Protein AF-A0A6G8NDV8-F1 (afdb_monomer_lite)

Radius of gyration: 33.04 Å; chains: 1; bounding box: 63×35×121 Å

pLDDT: mean 83.13, std 20.28, range [35.91, 97.75]

Secondary structure (DSSP, 8-state):
---------------PPPPPTT-------GGGS-HHHHHHHHHHHTT--EEEETTTEEEEEETTTTEEEEEESSGGG------HHHHHHHHHHHHHHTT-EEEEETTEEEEEETTEEEEESSHHHHHHHHHHHHHH--

Structure (mmCIF, N/CA/C/O backbone):
data_AF-A0A6G8NDV8-F1
#
_entry.id   AF-A0A6G8NDV8-F1
#
loop_
_atom_site.group_PDB
_atom_site.id
_atom_site.type_symbol
_atom_site.label_atom_id
_atom_site.label_alt_id
_atom_site.label_comp_id
_atom_site.label_asym_id
_atom_site.label_entity_id
_atom_site.label_seq_id
_atom_site.pdbx_PDB_ins_code
_atom_site.Cartn_x
_atom_site.Cartn_y
_atom_site.Cartn_z
_atom_site.occupancy
_atom_site.B_iso_or_equiv
_atom_site.auth_seq_id
_atom_site.auth_comp_id
_atom_site.auth_asym_id
_atom_site.auth_atom_id
_atom_site.pdbx_PDB_model_num
ATOM 1 N N . MET A 1 1 ? -42.722 -16.258 90.102 1.00 35.91 1 MET A N 1
ATOM 2 C CA . MET A 1 1 ? -41.398 -16.650 90.624 1.00 35.91 1 MET A CA 1
ATOM 3 C C . MET A 1 1 ? -40.825 -17.701 89.684 1.00 35.91 1 MET A C 1
ATOM 5 O O . MET A 1 1 ? -41.553 -18.647 89.434 1.00 35.91 1 MET A O 1
ATOM 9 N N . THR A 1 2 ? -39.583 -17.486 89.205 1.00 37.38 2 THR A N 1
ATOM 10 C CA . THR A 1 2 ? -38.582 -18.470 88.689 1.00 37.38 2 THR A CA 1
ATOM 11 C C . THR A 1 2 ? -38.966 -19.447 87.561 1.00 37.38 2 THR A C 1
ATOM 13 O O . THR A 1 2 ? -40.018 -20.055 87.624 1.00 37.38 2 THR A O 1
ATOM 16 N N . ARG A 1 3 ? -38.127 -19.821 86.582 1.00 41.97 3 ARG A N 1
ATOM 17 C CA . ARG A 1 3 ? -36.890 -19.346 85.903 1.00 41.97 3 ARG A CA 1
ATOM 18 C C . ARG A 1 3 ? -36.476 -20.508 84.950 1.00 41.97 3 ARG A C 1
ATOM 20 O O . ARG A 1 3 ? -36.598 -21.637 85.405 1.00 41.97 3 ARG A O 1
ATOM 27 N N . LEU A 1 4 ? -35.881 -20.188 83.780 1.00 43.00 4 LEU A N 1
ATOM 28 C CA . LEU A 1 4 ? -34.861 -20.965 83.003 1.00 43.00 4 LEU A CA 1
ATOM 29 C C . LEU A 1 4 ? -35.306 -22.326 82.377 1.00 43.00 4 LEU A C 1
ATOM 31 O O . LEU A 1 4 ? -36.083 -23.033 82.996 1.00 43.00 4 LEU A O 1
ATOM 35 N N . GLU A 1 5 ? -34.922 -22.824 81.187 1.00 43.69 5 GLU A N 1
ATOM 36 C CA . GLU A 1 5 ? -33.938 -22.576 80.096 1.00 43.69 5 GLU A CA 1
A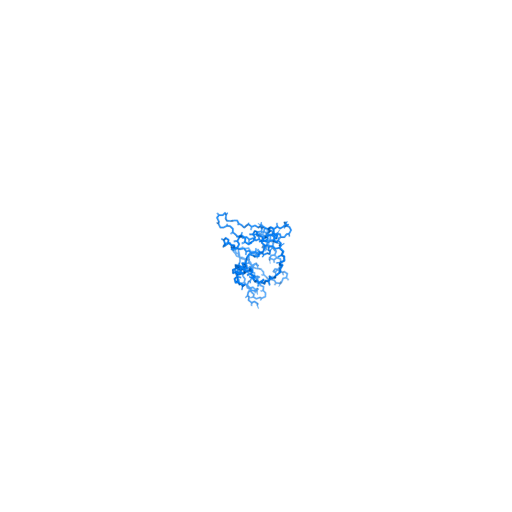TOM 37 C C . GLU A 1 5 ? -34.479 -23.292 78.825 1.00 43.69 5 GLU A C 1
ATOM 39 O O . GLU A 1 5 ? -35.109 -24.338 78.937 1.00 43.69 5 GLU A O 1
ATOM 44 N N . ASP A 1 6 ? -34.500 -22.706 77.626 1.00 42.53 6 ASP A N 1
ATOM 45 C CA . ASP A 1 6 ? -33.425 -22.557 76.622 1.00 42.53 6 ASP A CA 1
ATOM 46 C C . ASP A 1 6 ? -33.024 -23.846 75.854 1.00 42.53 6 ASP A C 1
ATOM 48 O O . ASP A 1 6 ? -32.401 -24.752 76.410 1.00 42.53 6 ASP A O 1
ATOM 52 N N . LYS A 1 7 ? -33.365 -23.911 74.548 1.00 41.41 7 LYS A N 1
ATOM 53 C CA . LYS A 1 7 ? -32.652 -24.697 73.510 1.00 41.41 7 LYS A CA 1
ATOM 54 C C . LYS A 1 7 ? -33.112 -24.381 72.067 1.00 41.41 7 LYS A C 1
ATOM 56 O O . LYS A 1 7 ? -34.008 -25.007 71.515 1.00 41.41 7 LYS A O 1
ATOM 61 N N . MET A 1 8 ? -32.465 -23.382 71.467 1.00 38.91 8 MET A N 1
ATOM 62 C CA . MET A 1 8 ? -31.729 -23.415 70.184 1.00 38.91 8 MET A CA 1
ATOM 63 C C . MET A 1 8 ? -32.123 -24.446 69.088 1.00 38.91 8 MET A C 1
ATOM 65 O O . MET A 1 8 ? -31.910 -25.643 69.271 1.00 38.91 8 MET A O 1
ATOM 69 N N . ARG A 1 9 ? -32.524 -23.960 67.895 1.00 37.19 9 ARG A N 1
ATOM 70 C CA . ARG A 1 9 ? -32.004 -24.338 66.545 1.00 37.19 9 ARG A CA 1
ATOM 71 C C . ARG A 1 9 ? -32.751 -23.564 65.434 1.00 37.19 9 ARG A C 1
ATOM 73 O O . ARG A 1 9 ? -33.945 -23.740 65.255 1.00 37.19 9 ARG A O 1
ATOM 80 N N . THR A 1 10 ? -32.135 -22.530 64.859 1.00 36.88 10 THR A N 1
ATOM 81 C CA . THR A 1 10 ? -31.393 -22.504 63.573 1.00 36.88 10 THR A CA 1
ATOM 82 C C . THR A 1 10 ? -32.267 -22.115 62.376 1.00 36.88 10 THR A C 1
ATOM 84 O O . THR A 1 10 ? -32.987 -22.924 61.804 1.00 36.88 10 THR A O 1
ATOM 87 N N . SER A 1 11 ? -32.129 -20.849 61.984 1.00 43.06 11 SER A N 1
ATOM 88 C CA . SER A 1 11 ? -32.495 -20.277 60.690 1.00 43.06 11 SER A CA 1
ATOM 89 C C . SER A 1 11 ? -31.716 -20.948 59.556 1.00 43.06 11 SER A C 1
ATOM 91 O O . SER A 1 11 ? -30.484 -20.908 59.552 1.00 43.06 11 SER A O 1
ATOM 93 N N . VAL A 1 12 ? -32.419 -21.527 58.585 1.00 42.88 12 VAL A N 1
ATOM 94 C CA . VAL A 1 12 ? -31.829 -21.936 57.307 1.00 42.88 12 VAL A CA 1
ATOM 95 C C . VAL A 1 12 ? -32.123 -20.824 56.307 1.00 42.88 12 VAL A C 1
ATOM 97 O O . VAL A 1 12 ? -33.249 -20.688 55.841 1.00 42.88 12 VAL A O 1
ATOM 100 N N . SER A 1 13 ? -31.116 -19.995 56.027 1.00 43.44 13 SER A N 1
ATOM 101 C CA . SER A 1 13 ? -31.128 -19.120 54.856 1.00 43.44 13 SER A CA 1
ATOM 102 C C . SER A 1 13 ? -30.980 -19.987 53.612 1.00 43.44 13 SER A C 1
ATOM 104 O O . SER A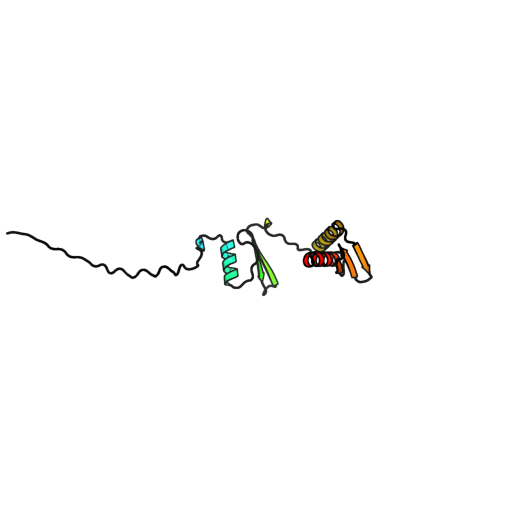 1 13 ? -29.983 -20.690 53.452 1.00 43.44 13 SER A O 1
ATOM 106 N N . GLU A 1 14 ? -31.982 -19.938 52.745 1.00 41.31 14 GLU A N 1
ATOM 107 C CA . GLU A 1 14 ? -31.981 -20.557 51.427 1.00 41.31 14 GLU A CA 1
ATOM 108 C C . GLU A 1 14 ? -30.973 -19.816 50.533 1.00 41.31 14 GLU A C 1
ATOM 110 O O . GLU A 1 14 ? -31.182 -18.677 50.119 1.00 41.31 14 GLU A O 1
ATOM 115 N N . THR A 1 15 ? -29.813 -20.428 50.297 1.00 38.62 15 THR A N 1
ATOM 116 C CA . THR A 1 15 ? -28.813 -19.914 49.356 1.00 38.62 15 THR A CA 1
ATOM 117 C C . THR A 1 15 ? -29.290 -20.149 47.930 1.00 38.62 15 THR A C 1
ATOM 119 O O . THR A 1 15 ? -29.365 -21.294 47.484 1.00 38.62 15 THR A O 1
ATOM 122 N N . ALA A 1 16 ? -29.568 -19.060 47.211 1.00 59.09 16 ALA A N 1
ATOM 123 C CA . ALA A 1 16 ? -29.805 -19.070 45.773 1.00 59.09 16 ALA A CA 1
ATOM 124 C C . ALA A 1 16 ? -28.651 -19.778 45.026 1.00 59.09 16 ALA A C 1
ATOM 126 O O . ALA A 1 16 ? -27.483 -19.616 45.404 1.00 59.09 16 ALA A O 1
ATOM 127 N N . PRO A 1 17 ? -28.939 -20.564 43.972 1.00 48.00 17 PRO A N 1
ATOM 128 C CA . PRO A 1 17 ? -27.919 -21.327 43.270 1.00 48.00 17 PRO A CA 1
ATOM 129 C C . PRO A 1 17 ? -26.949 -20.395 42.539 1.00 48.00 17 PRO A C 1
ATOM 131 O O . PRO A 1 17 ? -27.332 -19.557 41.723 1.00 48.00 17 PRO A O 1
ATOM 134 N N . LYS A 1 18 ? -25.661 -20.573 42.840 1.00 50.69 18 LYS A N 1
ATOM 135 C CA . LYS A 1 18 ? -24.537 -19.939 42.151 1.00 50.69 18 LYS A CA 1
ATOM 136 C C . LYS A 1 18 ? -24.560 -20.362 40.671 1.00 50.69 18 LYS A C 1
ATOM 138 O O . LYS A 1 18 ? -24.609 -21.567 40.415 1.00 50.69 18 LYS A O 1
ATOM 143 N N . PRO A 1 19 ? -24.515 -19.430 39.700 1.00 49.62 19 PRO A N 1
ATOM 144 C CA . PRO A 1 19 ? -24.429 -19.803 38.295 1.00 49.62 19 PRO A CA 1
ATOM 145 C C . PRO A 1 19 ? -23.144 -20.613 38.038 1.00 49.62 19 PRO A C 1
ATOM 147 O O . PRO A 1 19 ? -22.127 -20.381 38.706 1.00 49.62 19 PRO A O 1
ATOM 150 N N . PRO A 1 20 ? -23.182 -21.586 37.110 1.00 44.56 20 PRO A N 1
ATOM 151 C CA . PRO A 1 20 ? -22.056 -22.469 36.840 1.00 44.56 20 PRO A CA 1
ATOM 152 C C . PRO A 1 20 ? -20.811 -21.668 36.413 1.00 44.56 20 PRO A C 1
ATOM 154 O O . PRO A 1 20 ? -20.924 -20.725 35.624 1.00 44.56 20 PRO A O 1
ATOM 157 N N . PRO A 1 21 ? -19.611 -22.030 36.902 1.00 45.91 21 PRO A N 1
ATOM 158 C CA . PRO A 1 21 ? -18.369 -21.412 36.465 1.00 45.91 21 PRO A CA 1
ATOM 159 C C . PRO A 1 21 ? -18.067 -21.917 35.054 1.00 45.91 21 PRO A C 1
ATOM 161 O O . PRO A 1 21 ? -17.640 -23.054 34.877 1.00 45.91 21 PRO A O 1
ATOM 164 N N . GLY A 1 22 ? -18.348 -21.107 34.035 1.00 45.78 22 GLY A N 1
ATOM 165 C CA . GLY A 1 22 ? -18.099 -21.546 32.659 1.00 45.78 22 GLY A CA 1
ATOM 166 C C . GLY A 1 22 ? -18.742 -20.749 31.533 1.00 45.78 22 GLY A C 1
ATOM 167 O O . GLY A 1 22 ? -18.576 -21.133 30.384 1.00 45.78 22 GLY A O 1
ATOM 168 N N . ILE A 1 23 ? -19.429 -19.643 31.817 1.00 45.19 23 ILE A N 1
ATOM 169 C CA . ILE A 1 23 ? -19.773 -18.653 30.788 1.00 45.19 23 ILE A CA 1
ATOM 170 C C . ILE A 1 23 ? -19.070 -17.354 31.170 1.00 45.19 23 ILE A C 1
ATOM 172 O O . ILE A 1 23 ? -19.689 -16.352 31.516 1.00 45.19 23 ILE A O 1
ATOM 176 N N . ALA A 1 24 ? -17.736 -17.396 31.178 1.00 43.31 24 ALA A N 1
ATOM 177 C CA . ALA A 1 24 ? -16.962 -16.176 31.040 1.00 43.31 24 ALA A CA 1
ATOM 178 C C . ALA A 1 24 ? -17.256 -15.665 29.629 1.00 43.31 24 ALA A C 1
ATOM 180 O O . ALA A 1 24 ? -16.708 -16.149 28.639 1.00 43.31 24 ALA A O 1
ATOM 181 N N . SER A 1 25 ? -18.238 -14.771 29.557 1.00 45.69 25 SER A N 1
ATOM 182 C CA . SER A 1 25 ? -18.522 -13.944 28.399 1.00 45.69 25 SER A CA 1
ATOM 183 C C . SER A 1 25 ? -17.190 -13.450 27.836 1.00 45.69 25 SER A C 1
ATOM 185 O O . SER A 1 25 ? -16.447 -12.766 28.534 1.00 45.69 25 SER A O 1
ATOM 187 N N . GLN A 1 26 ? -16.879 -13.784 26.580 1.00 47.94 26 GLN A N 1
ATOM 188 C CA . GLN A 1 26 ? -15.759 -13.195 25.831 1.00 47.94 26 GLN A CA 1
ATOM 189 C C . GLN A 1 26 ? -16.007 -11.709 25.506 1.00 47.94 26 GLN A C 1
ATOM 191 O O . GLN A 1 26 ? -15.538 -11.185 24.498 1.00 47.94 26 GLN A O 1
ATOM 196 N N . THR A 1 27 ? -16.753 -11.004 26.349 1.00 52.06 27 THR A N 1
ATOM 197 C CA . THR A 1 27 ? -16.595 -9.571 26.506 1.00 52.06 27 THR A CA 1
ATOM 198 C C . THR A 1 27 ? -15.233 -9.389 27.159 1.00 52.06 27 THR A C 1
ATOM 200 O O . THR A 1 27 ? -15.130 -9.349 28.384 1.00 52.06 27 THR A O 1
ATOM 203 N N . ALA A 1 28 ? -14.172 -9.324 26.344 1.00 57.81 28 ALA A N 1
ATOM 204 C CA . ALA A 1 28 ? -13.032 -8.496 26.714 1.00 57.81 28 ALA A CA 1
ATOM 205 C C . ALA A 1 28 ? -13.623 -7.207 27.294 1.00 57.81 28 ALA A C 1
ATOM 207 O O . ALA A 1 28 ? -14.570 -6.681 26.704 1.00 57.81 28 ALA A O 1
ATOM 208 N N . ASP A 1 29 ? -13.185 -6.810 28.486 1.00 79.25 29 ASP A N 1
ATOM 209 C CA . ASP A 1 29 ? -13.729 -5.641 29.164 1.00 79.25 29 ASP A CA 1
ATOM 210 C C . ASP A 1 29 ? -13.535 -4.438 28.240 1.00 79.25 29 ASP A C 1
ATOM 212 O O . ASP A 1 29 ? -12.428 -3.922 28.114 1.00 79.25 29 ASP A O 1
ATOM 216 N N . VAL A 1 30 ? -14.582 -4.075 27.496 1.00 87.31 30 VAL A N 1
ATOM 217 C CA . VAL A 1 30 ? -14.520 -3.052 26.445 1.00 87.31 30 VAL A CA 1
ATOM 218 C C . VAL A 1 30 ? -14.079 -1.725 27.056 1.00 87.31 30 VAL A C 1
ATOM 220 O O . VAL A 1 30 ? -13.379 -0.960 26.405 1.00 87.31 30 VAL A O 1
ATOM 223 N N . GLU A 1 31 ? -14.398 -1.5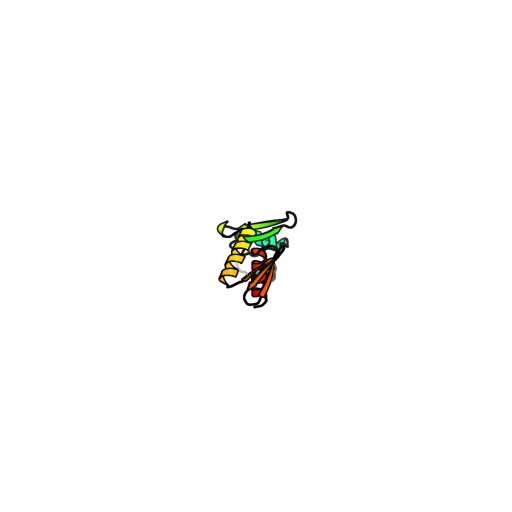13 28.334 1.00 91.88 31 GLU A N 1
ATOM 224 C CA . GLU A 1 31 ? -14.003 -0.348 29.126 1.00 91.88 31 GLU A CA 1
ATOM 225 C C . GLU A 1 31 ? -12.490 -0.280 29.389 1.00 91.88 31 GLU A C 1
ATOM 227 O O . GLU A 1 31 ? -11.961 0.783 29.708 1.00 91.88 31 GLU A O 1
ATOM 232 N N . SER A 1 32 ? -11.776 -1.401 29.255 1.00 92.00 32 SER A N 1
ATOM 233 C CA . SER A 1 32 ? -10.317 -1.469 29.403 1.00 92.00 32 SER A CA 1
ATOM 234 C C . SER A 1 32 ? -9.555 -1.239 28.094 1.00 92.00 32 SER A C 1
ATOM 236 O O . SER A 1 32 ? -8.333 -1.092 28.123 1.00 92.00 32 SER A O 1
ATOM 238 N N . LEU A 1 33 ? -10.259 -1.225 26.958 1.00 93.69 33 LEU A N 1
ATOM 239 C CA . LEU A 1 33 ? -9.665 -1.061 25.637 1.00 93.69 33 LEU A CA 1
ATOM 240 C C . LEU A 1 33 ? -9.544 0.410 25.266 1.00 93.69 33 LEU A C 1
ATOM 242 O O . LEU A 1 33 ? -10.380 1.245 25.616 1.00 93.69 33 LEU A O 1
ATOM 246 N N . ASP A 1 34 ? -8.528 0.724 24.475 1.00 93.50 34 ASP A N 1
ATOM 247 C CA . ASP A 1 34 ? -8.461 2.030 23.849 1.00 93.50 34 ASP A CA 1
ATOM 248 C C . ASP A 1 34 ? -9.497 2.166 22.716 1.00 93.50 34 ASP A C 1
ATOM 250 O O . ASP A 1 34 ? -9.874 1.197 22.055 1.00 93.50 34 ASP A O 1
ATOM 254 N N . ILE A 1 35 ? -9.922 3.401 22.434 1.00 94.19 35 ILE A N 1
ATOM 255 C CA . ILE A 1 35 ? -10.929 3.705 21.414 1.00 94.19 35 ILE A CA 1
ATOM 256 C C . ILE A 1 35 ? -10.625 3.105 20.031 1.00 94.19 35 ILE A C 1
ATOM 258 O O . ILE A 1 35 ? -11.545 2.683 19.332 1.00 94.19 35 ILE A O 1
ATOM 262 N N . LEU A 1 36 ? -9.356 3.029 19.624 1.00 95.31 36 LEU A N 1
ATOM 263 C CA . LEU A 1 36 ? -8.969 2.474 18.329 1.00 95.31 36 LEU A CA 1
ATOM 264 C C . LEU A 1 36 ? -9.145 0.948 18.298 1.00 95.31 36 LEU A C 1
ATOM 266 O O . LEU A 1 36 ? -9.580 0.394 17.289 1.00 95.31 36 LEU A O 1
ATOM 270 N N . GLU A 1 37 ? -8.890 0.278 19.420 1.00 95.56 37 GLU A N 1
ATOM 271 C CA . GLU A 1 37 ? -9.137 -1.155 19.596 1.00 95.56 37 GLU A CA 1
ATOM 272 C C . GLU A 1 37 ? -10.639 -1.453 19.636 1.00 95.56 37 GLU A C 1
ATOM 274 O O . GLU A 1 37 ? -11.093 -2.412 19.008 1.00 95.56 37 GLU A O 1
ATOM 279 N N . VAL A 1 38 ? -11.429 -0.590 20.284 1.00 96.12 38 VAL A N 1
ATOM 280 C CA . VAL A 1 38 ? -12.897 -0.677 20.268 1.00 96.12 38 VAL A CA 1
ATOM 281 C C . VAL A 1 38 ? -13.436 -0.539 18.840 1.00 96.12 38 VAL A C 1
ATOM 283 O O . VAL A 1 38 ? -14.238 -1.369 18.409 1.00 96.12 38 VAL A O 1
ATOM 286 N N . LEU A 1 39 ? -12.968 0.451 18.070 1.00 96.12 39 LEU A N 1
ATOM 287 C CA . LEU A 1 39 ? -13.356 0.623 16.663 1.00 96.12 39 LEU A CA 1
ATOM 288 C C . LEU A 1 39 ? -12.979 -0.596 15.812 1.00 96.12 39 LEU A C 1
ATOM 290 O O . LEU A 1 39 ? -13.787 -1.062 15.011 1.00 96.12 39 LEU A O 1
ATOM 294 N N . PHE A 1 40 ? -11.783 -1.151 16.014 1.00 96.50 40 PHE A N 1
ATOM 295 C CA . PHE A 1 40 ? -11.347 -2.361 15.321 1.00 96.50 40 PHE A CA 1
ATOM 296 C C . PHE A 1 40 ? -12.260 -3.558 15.618 1.00 96.50 40 PHE A C 1
ATOM 298 O O . PHE A 1 40 ? -12.643 -4.290 14.699 1.00 96.50 40 PHE A O 1
ATOM 305 N N . LEU A 1 41 ? -12.639 -3.753 16.887 1.00 95.50 41 LEU A N 1
ATOM 306 C CA . LEU A 1 41 ? -13.563 -4.814 17.288 1.00 95.50 41 LEU A CA 1
ATOM 307 C C . LEU A 1 41 ? -14.953 -4.628 16.676 1.00 95.50 41 LEU A C 1
ATOM 309 O O . LEU A 1 41 ? -15.526 -5.614 16.212 1.00 95.50 41 LEU A O 1
ATOM 313 N N . LEU A 1 42 ? -15.471 -3.397 16.632 1.00 95.44 42 LEU A N 1
ATOM 314 C CA . LEU A 1 42 ? -16.744 -3.089 15.974 1.00 95.44 42 LEU A CA 1
ATOM 315 C C . LEU A 1 42 ? -16.690 -3.447 14.487 1.00 95.44 42 LEU A C 1
ATOM 317 O O . LEU A 1 42 ? -17.514 -4.231 14.025 1.00 95.44 42 LEU A O 1
ATOM 321 N N . CYS A 1 43 ? -15.658 -3.001 13.765 1.00 95.75 43 CYS A N 1
ATOM 322 C CA . CYS A 1 43 ? -15.489 -3.345 12.354 1.00 95.75 43 CYS A CA 1
ATOM 323 C C . CYS A 1 43 ? -15.434 -4.866 12.128 1.00 95.75 43 CYS A C 1
ATOM 325 O O . CYS A 1 43 ? -16.089 -5.382 11.224 1.00 95.75 43 CYS A O 1
ATOM 327 N N . LYS A 1 44 ? -14.692 -5.608 12.963 1.00 95.44 44 LYS A N 1
ATOM 328 C CA . LYS A 1 44 ? -14.658 -7.079 12.892 1.00 95.44 44 LYS A CA 1
ATOM 329 C C . LYS A 1 44 ? -16.023 -7.706 13.178 1.00 95.44 44 LYS A C 1
ATOM 331 O O . LYS A 1 44 ? -16.368 -8.699 12.539 1.00 95.44 44 LYS A O 1
ATOM 336 N N . LYS A 1 45 ? -16.788 -7.170 14.135 1.00 95.62 45 LYS A N 1
ATOM 337 C CA . LYS A 1 45 ? -18.133 -7.665 14.472 1.00 95.62 45 LYS A CA 1
ATOM 338 C C . LYS A 1 45 ? -19.154 -7.401 13.373 1.00 95.62 45 LYS A C 1
ATOM 340 O O . LYS A 1 45 ? -19.994 -8.267 13.148 1.00 95.62 45 LYS A O 1
ATOM 345 N N . ASP A 1 46 ? -18.997 -6.307 12.642 1.00 94.19 46 ASP A N 1
ATOM 346 C CA . ASP A 1 46 ? -19.801 -5.976 11.462 1.00 94.19 46 ASP A CA 1
ATOM 347 C C . ASP A 1 46 ? -19.381 -6.768 10.207 1.00 94.19 46 ASP A C 1
ATOM 349 O O . ASP A 1 46 ? -19.934 -6.580 9.126 1.00 94.19 46 ASP A O 1
ATOM 353 N N . GLY A 1 47 ? -18.407 -7.678 10.332 1.00 94.50 47 GLY A N 1
ATOM 354 C CA . GLY A 1 47 ? -17.948 -8.535 9.239 1.00 94.50 47 GLY A CA 1
ATOM 355 C C . GLY A 1 47 ? -17.008 -7.843 8.252 1.00 94.50 47 GLY A C 1
ATOM 356 O O . GLY A 1 47 ? -16.761 -8.382 7.174 1.00 94.50 47 GLY A O 1
ATOM 357 N N . LEU A 1 48 ? -16.461 -6.675 8.600 1.00 95.69 48 LEU A N 1
ATOM 358 C CA . LEU A 1 48 ? -15.522 -5.961 7.742 1.00 95.69 48 LEU A CA 1
ATOM 359 C C . LEU A 1 48 ? -14.147 -6.635 7.745 1.00 95.69 48 LEU A C 1
ATOM 361 O O . LEU A 1 48 ? -13.578 -6.988 8.788 1.00 95.69 48 LEU A O 1
ATOM 365 N N . GLU A 1 49 ? -13.563 -6.745 6.555 1.00 95.62 49 GLU A N 1
ATOM 366 C CA . GLU A 1 49 ? -12.179 -7.168 6.394 1.00 95.62 49 GLU A CA 1
ATOM 367 C C . GLU A 1 49 ? -11.239 -6.007 6.749 1.00 95.62 49 GLU A C 1
ATOM 369 O O . GLU A 1 49 ? -10.964 -5.117 5.946 1.00 95.62 49 GLU A O 1
ATOM 374 N N . VAL A 1 50 ? -10.783 -5.998 8.002 1.00 96.00 50 VAL A N 1
ATOM 375 C CA . VAL A 1 50 ? -9.772 -5.049 8.494 1.00 96.00 50 VAL A CA 1
ATOM 376 C C . VAL A 1 50 ? -8.360 -5.637 8.431 1.00 96.00 50 VAL A C 1
ATOM 378 O O . VAL A 1 50 ? -8.157 -6.811 8.768 1.00 96.00 50 VAL A O 1
ATOM 381 N N . ALA A 1 51 ? -7.390 -4.787 8.093 1.00 95.75 51 ALA A N 1
ATOM 382 C CA . ALA A 1 51 ? -5.956 -5.059 8.117 1.00 95.75 51 ALA A CA 1
ATOM 383 C C . ALA A 1 51 ? -5.211 -3.989 8.934 1.00 95.75 51 ALA A C 1
ATOM 385 O O . ALA A 1 51 ? -5.579 -2.815 8.904 1.00 95.75 51 ALA A O 1
ATOM 386 N N . GLY A 1 52 ? -4.153 -4.384 9.646 1.00 94.56 52 GLY A N 1
ATOM 387 C CA . GLY A 1 52 ? -3.314 -3.484 10.445 1.00 94.56 52 GLY A CA 1
ATOM 388 C C . GLY A 1 52 ? -3.218 -3.884 11.916 1.00 94.56 52 GLY A C 1
ATOM 389 O O . GLY A 1 52 ? -3.584 -4.996 12.296 1.00 94.56 52 GLY A O 1
ATOM 390 N N . ASP A 1 53 ? -2.707 -2.962 12.726 1.00 94.25 53 ASP A N 1
ATOM 391 C CA . ASP A 1 53 ? -2.481 -3.116 14.162 1.00 94.25 53 ASP A CA 1
ATOM 392 C C . ASP A 1 53 ? -3.333 -2.077 14.913 1.00 94.25 53 ASP A C 1
ATOM 394 O O . ASP A 1 53 ? -3.016 -0.884 14.858 1.00 94.25 53 ASP A O 1
ATOM 398 N N . PRO A 1 54 ? -4.402 -2.484 15.622 1.00 94.19 54 PRO A N 1
ATOM 399 C CA . PRO A 1 54 ? -5.299 -1.552 16.304 1.00 94.19 54 PRO A CA 1
ATOM 400 C C . PRO A 1 54 ? -4.634 -0.752 17.432 1.00 94.19 54 PRO A C 1
ATOM 402 O O . PRO A 1 54 ? -5.181 0.264 17.856 1.00 94.19 54 PRO A O 1
ATOM 405 N N . SER A 1 55 ? -3.433 -1.130 17.882 1.00 93.62 55 SER A N 1
ATOM 406 C CA . SER A 1 55 ? -2.661 -0.304 18.813 1.00 93.62 55 SER A CA 1
ATOM 407 C C . SER A 1 55 ? -2.043 0.932 18.139 1.00 93.62 55 SER A C 1
ATOM 409 O O . SER A 1 55 ? -1.716 1.900 18.828 1.00 93.62 55 SER A O 1
ATOM 411 N N . ARG A 1 56 ? -1.925 0.952 16.802 1.00 94.69 56 ARG A N 1
ATOM 412 C CA . ARG A 1 56 ? -1.281 2.024 16.020 1.00 94.69 56 ARG A CA 1
ATOM 413 C C . ARG A 1 56 ? -2.180 2.587 14.920 1.00 94.69 56 ARG A C 1
ATOM 415 O O . ARG A 1 56 ? -2.506 3.776 14.944 1.00 94.69 56 ARG A O 1
ATOM 422 N N . ALA A 1 57 ? -2.530 1.741 13.953 1.00 96.81 57 ALA A N 1
ATOM 423 C CA . ALA A 1 57 ? -3.355 2.067 12.800 1.00 96.81 57 ALA A CA 1
ATOM 424 C C . ALA A 1 57 ? -3.923 0.800 12.141 1.00 96.81 57 ALA A C 1
ATOM 426 O O . ALA A 1 57 ? -3.234 -0.214 12.008 1.00 96.81 57 ALA A O 1
ATOM 427 N N . PHE A 1 58 ? -5.159 0.883 11.659 1.00 97.19 58 PHE A N 1
ATOM 428 C CA . PHE A 1 58 ? -5.787 -0.161 10.853 1.00 97.19 58 PHE A CA 1
ATOM 429 C C . PHE A 1 58 ? -6.651 0.447 9.748 1.00 97.19 58 PHE A C 1
ATOM 431 O O . PHE A 1 58 ? -7.023 1.620 9.796 1.00 97.19 58 PHE A O 1
A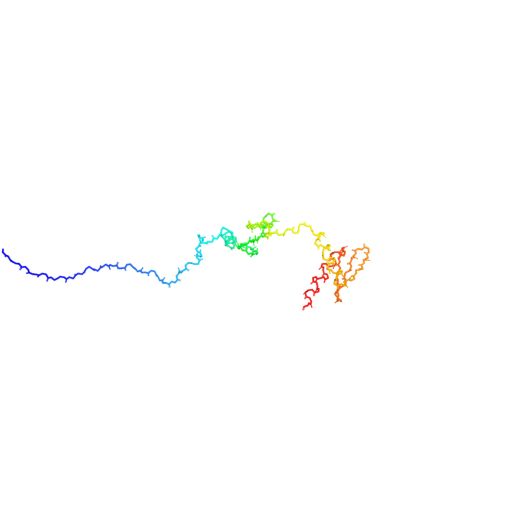TOM 438 N N . ALA A 1 59 ? -6.978 -0.356 8.743 1.00 97.25 59 ALA A N 1
ATOM 439 C CA . ALA A 1 59 ? -7.800 0.064 7.625 1.00 97.25 59 ALA A CA 1
ATOM 440 C C . ALA A 1 59 ? -8.772 -1.031 7.192 1.00 97.25 59 ALA A C 1
ATOM 442 O O . ALA A 1 59 ? -8.518 -2.218 7.392 1.00 97.25 59 ALA A O 1
ATOM 443 N N . HIS A 1 60 ? -9.864 -0.622 6.557 1.00 97.38 60 HIS A N 1
ATOM 444 C CA . HIS A 1 60 ? -10.710 -1.509 5.766 1.00 97.38 60 HIS A CA 1
ATOM 445 C C . HIS A 1 60 ? -11.137 -0.807 4.484 1.00 97.38 60 HIS A C 1
ATOM 447 O O . HIS A 1 60 ? -11.167 0.425 4.400 1.00 97.38 60 HIS A O 1
ATOM 453 N N . PHE A 1 61 ? -11.486 -1.602 3.481 1.00 96.62 61 PHE A N 1
ATOM 454 C CA . PHE A 1 61 ? -12.073 -1.078 2.261 1.00 96.62 61 PHE A CA 1
ATOM 455 C C . PHE A 1 61 ? -13.590 -0.965 2.431 1.00 96.62 61 PHE A C 1
ATOM 457 O O . PHE A 1 61 ? -14.260 -1.923 2.814 1.00 96.62 61 PHE A O 1
ATOM 464 N N . ASP A 1 62 ? -14.130 0.224 2.196 1.00 94.12 62 ASP A N 1
ATOM 465 C CA . ASP A 1 62 ? -15.565 0.469 2.135 1.00 94.12 62 ASP A CA 1
ATOM 466 C C . ASP A 1 62 ? -16.035 0.277 0.691 1.00 94.12 62 ASP A C 1
ATOM 468 O O . ASP A 1 62 ? -15.745 1.095 -0.185 1.00 94.12 62 ASP A O 1
ATOM 472 N N . LEU A 1 63 ? -16.753 -0.821 0.453 1.00 92.19 63 LEU A N 1
ATOM 473 C CA . LEU A 1 63 ? -17.252 -1.199 -0.868 1.00 92.19 63 LEU A CA 1
ATOM 474 C C . LEU A 1 63 ? -18.350 -0.262 -1.384 1.00 92.19 63 LEU A C 1
ATOM 476 O O . LEU A 1 63 ? -18.478 -0.111 -2.595 1.00 92.19 63 LEU A O 1
ATOM 480 N N . GLU A 1 64 ? -19.125 0.372 -0.501 1.00 93.38 64 GLU A N 1
ATOM 481 C CA . GLU A 1 64 ? -20.223 1.253 -0.911 1.00 93.38 64 GLU A CA 1
ATOM 482 C C . GLU A 1 64 ? -19.690 2.566 -1.477 1.00 93.38 64 GLU A C 1
ATOM 484 O O . GLU A 1 64 ? -20.187 3.073 -2.482 1.00 93.38 64 GLU A O 1
ATOM 489 N N . THR A 1 65 ? -18.651 3.115 -0.842 1.00 94.44 65 THR A N 1
ATOM 490 C CA . THR A 1 65 ? -18.046 4.383 -1.271 1.00 94.44 65 THR A CA 1
ATOM 491 C C . THR A 1 65 ? -16.801 4.207 -2.139 1.00 94.44 65 THR A C 1
ATOM 493 O O . THR A 1 65 ? -16.320 5.189 -2.707 1.00 94.44 65 THR A O 1
ATOM 496 N N . GLY A 1 66 ? -16.274 2.984 -2.248 1.00 94.00 66 GLY A N 1
ATOM 497 C CA . GLY A 1 66 ? -15.040 2.674 -2.971 1.00 94.00 66 GLY A CA 1
ATOM 498 C C . GLY A 1 66 ? -13.791 3.285 -2.332 1.00 94.00 66 GLY A C 1
ATOM 499 O O . GLY A 1 66 ? -12.837 3.609 -3.039 1.00 94.00 66 GLY A O 1
ATOM 500 N N . LYS A 1 67 ? -13.800 3.507 -1.012 1.00 95.44 67 LYS A N 1
ATOM 501 C CA . LYS A 1 67 ? -12.726 4.210 -0.293 1.00 95.44 67 LYS A CA 1
ATOM 502 C C . LYS A 1 67 ? -12.036 3.297 0.708 1.00 95.44 67 LYS A C 1
ATOM 504 O O . LYS A 1 67 ? -12.684 2.576 1.461 1.00 95.44 67 LYS A O 1
ATOM 509 N N . LEU A 1 68 ? -10.712 3.404 0.786 1.00 95.12 68 LEU A N 1
ATOM 510 C CA . LEU A 1 68 ? -9.964 2.870 1.918 1.00 95.12 68 LEU A CA 1
ATOM 511 C C . LEU A 1 68 ? -10.175 3.799 3.120 1.00 95.12 68 LEU A C 1
ATOM 513 O O . LEU A 1 68 ? -9.804 4.973 3.071 1.00 95.12 68 LEU A O 1
ATOM 517 N N . ARG A 1 69 ? -10.783 3.287 4.191 1.00 95.44 69 ARG A N 1
ATOM 518 C CA . ARG A 1 69 ? -10.906 4.007 5.461 1.00 95.44 69 ARG A CA 1
ATOM 519 C C . ARG A 1 69 ? -9.748 3.603 6.354 1.00 95.44 69 ARG A C 1
ATOM 521 O O . ARG A 1 69 ? -9.568 2.416 6.611 1.00 95.44 69 ARG A O 1
ATOM 528 N N . VAL A 1 70 ? -8.981 4.584 6.815 1.00 96.00 70 VAL A N 1
ATOM 529 C CA . VAL A 1 70 ? -7.827 4.376 7.693 1.00 96.00 70 VAL A CA 1
ATOM 530 C C . VAL A 1 70 ? -8.101 5.050 9.029 1.00 96.00 70 VAL A C 1
ATOM 532 O O . VAL A 1 70 ? -8.435 6.233 9.077 1.00 96.00 70 VAL A O 1
ATOM 535 N N . TYR A 1 71 ? -7.943 4.292 10.105 1.00 95.69 71 TYR A N 1
ATOM 536 C CA . TYR A 1 71 ? -8.016 4.769 11.476 1.00 95.69 71 TYR A CA 1
ATOM 537 C C . TYR A 1 71 ? -6.612 4.695 12.065 1.00 95.69 71 TYR A C 1
ATOM 539 O O . TYR A 1 71 ? -6.003 3.628 12.071 1.00 95.69 71 TYR A O 1
ATOM 547 N N . ALA A 1 72 ? -6.086 5.815 12.548 1.00 95.38 72 ALA A N 1
ATOM 548 C CA . ALA A 1 72 ? -4.743 5.892 13.108 1.00 95.38 72 ALA A CA 1
ATOM 549 C C . ALA A 1 72 ? -4.712 6.881 14.271 1.00 95.38 72 ALA A C 1
ATOM 551 O O . ALA A 1 72 ? -5.399 7.902 14.232 1.00 95.38 72 ALA A O 1
ATOM 552 N N . ARG A 1 73 ? -3.892 6.599 15.292 1.00 89.69 73 ARG A N 1
ATOM 553 C CA . ARG A 1 73 ? -3.649 7.566 16.381 1.00 89.69 73 ARG A CA 1
ATOM 554 C C . ARG A 1 73 ? -2.907 8.800 15.895 1.00 89.69 73 ARG A C 1
ATOM 556 O O . ARG A 1 73 ? -3.155 9.903 16.367 1.00 89.69 73 ARG A O 1
ATOM 563 N N . ASP A 1 74 ? -1.968 8.576 14.988 1.00 89.62 74 ASP A N 1
ATOM 564 C CA . ASP A 1 74 ? -1.120 9.596 14.402 1.00 89.62 74 ASP A CA 1
ATOM 565 C C . ASP A 1 74 ? -1.004 9.325 12.903 1.00 89.62 74 ASP A C 1
ATOM 567 O O . ASP A 1 74 ? -0.810 8.191 12.464 1.00 89.62 74 ASP A O 1
ATOM 571 N N . THR A 1 75 ? -1.097 10.397 12.127 1.00 87.69 75 THR A N 1
ATOM 572 C CA . THR A 1 75 ? -0.804 10.426 10.697 1.00 87.69 75 THR A CA 1
ATOM 573 C C . THR A 1 75 ? 0.574 9.864 10.346 1.00 87.69 75 THR A C 1
ATOM 575 O O . THR A 1 75 ? 0.719 9.299 9.271 1.00 87.69 75 THR A O 1
ATOM 578 N N . THR A 1 76 ? 1.564 9.913 11.246 1.00 91.06 76 THR A N 1
ATOM 579 C CA . THR A 1 76 ? 2.887 9.296 11.018 1.00 91.06 76 THR A CA 1
ATOM 580 C C . THR A 1 76 ? 2.842 7.768 10.902 1.00 91.06 76 THR A C 1
ATOM 582 O O . THR A 1 76 ? 3.776 7.162 10.381 1.00 91.06 76 THR A O 1
ATOM 585 N N . ALA A 1 77 ? 1.762 7.126 11.362 1.00 88.62 77 ALA A N 1
ATOM 586 C CA . ALA A 1 77 ? 1.542 5.691 11.197 1.00 88.62 77 ALA A CA 1
ATOM 587 C C . ALA A 1 77 ? 0.951 5.322 9.823 1.00 88.62 77 ALA A C 1
ATOM 589 O O . ALA A 1 77 ? 0.778 4.135 9.544 1.00 88.62 77 ALA A O 1
ATOM 590 N N . VAL A 1 78 ? 0.626 6.312 8.985 1.00 90.88 78 VAL A N 1
ATOM 591 C CA . VAL A 1 78 ? -0.005 6.122 7.678 1.00 90.88 78 VAL A CA 1
ATOM 592 C C . VAL A 1 78 ? 0.871 6.752 6.605 1.00 90.88 78 VAL A C 1
ATOM 594 O O . VAL A 1 78 ? 1.017 7.968 6.543 1.00 90.88 78 VAL A O 1
ATOM 597 N N . ASP A 1 79 ? 1.413 5.917 5.726 1.00 88.25 79 ASP A N 1
ATOM 598 C CA . ASP A 1 79 ? 2.062 6.375 4.502 1.00 88.25 79 ASP A CA 1
ATOM 599 C C . ASP A 1 79 ? 1.117 6.159 3.316 1.00 88.25 79 ASP A C 1
ATOM 601 O O . ASP A 1 79 ? 0.624 5.049 3.091 1.00 88.25 79 ASP A O 1
ATOM 605 N N . VAL A 1 80 ? 0.828 7.233 2.580 1.00 85.56 80 VAL A N 1
ATOM 606 C CA . VAL A 1 80 ? -0.051 7.198 1.407 1.00 85.56 80 VAL A CA 1
ATOM 607 C C . VAL A 1 80 ? 0.794 7.409 0.161 1.00 85.56 80 VAL A C 1
ATOM 609 O O . VAL A 1 80 ? 1.048 8.540 -0.260 1.00 85.56 80 VAL A O 1
ATOM 612 N N . ALA A 1 81 ? 1.156 6.304 -0.486 1.00 82.19 81 ALA A N 1
ATOM 613 C CA . ALA A 1 81 ? 1.724 6.316 -1.828 1.00 82.19 81 ALA A CA 1
ATOM 614 C C . ALA A 1 81 ? 0.626 6.663 -2.853 1.00 82.19 81 ALA A C 1
ATOM 616 O O . ALA A 1 81 ? 0.027 5.792 -3.480 1.00 82.19 81 ALA A O 1
ATOM 617 N N . SER A 1 82 ? 0.318 7.956 -2.967 1.00 75.19 82 SER A N 1
ATOM 618 C CA . SER A 1 82 ? -0.74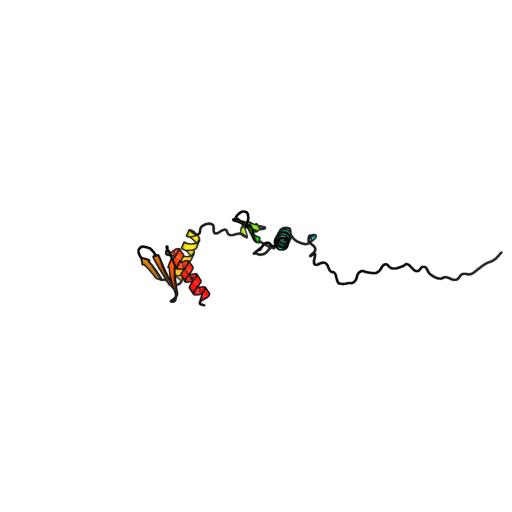3 8.487 -3.838 1.00 75.19 82 SER A CA 1
ATOM 619 C C . SER A 1 82 ? -0.341 8.596 -5.310 1.00 75.19 82 SER A C 1
ATOM 621 O O . SER A 1 82 ? -1.214 8.765 -6.159 1.00 75.19 82 SER A O 1
ATOM 623 N N . ASP A 1 83 ? 0.953 8.467 -5.610 1.00 82.12 83 ASP A N 1
ATOM 624 C CA . ASP A 1 83 ? 1.491 8.555 -6.961 1.00 82.12 83 ASP A CA 1
ATOM 625 C C . ASP A 1 83 ? 2.082 7.206 -7.424 1.00 82.12 83 ASP A C 1
ATOM 627 O O . ASP A 1 83 ? 3.185 6.809 -7.011 1.00 82.12 83 ASP A O 1
ATOM 631 N N . PRO A 1 84 ? 1.358 6.475 -8.291 1.00 80.25 84 PRO A N 1
ATOM 632 C CA . PRO A 1 84 ? 1.873 5.274 -8.930 1.00 80.25 84 PRO A CA 1
ATOM 633 C C . PRO A 1 84 ? 3.149 5.527 -9.739 1.00 80.25 84 PRO A C 1
ATOM 635 O O . PRO A 1 84 ? 3.979 4.623 -9.828 1.00 80.25 84 PRO A O 1
ATOM 638 N N . GLU A 1 85 ? 3.343 6.722 -10.311 1.00 83.62 85 GLU A N 1
ATOM 639 C CA . GLU A 1 85 ? 4.537 7.041 -11.099 1.00 83.62 85 GLU A CA 1
ATOM 640 C C . GLU A 1 85 ? 5.784 7.093 -10.221 1.00 83.62 85 GLU A C 1
ATOM 642 O O . GLU A 1 85 ? 6.766 6.416 -10.533 1.00 83.62 85 GLU A O 1
ATOM 647 N N . ALA A 1 86 ? 5.728 7.778 -9.075 1.00 84.75 86 ALA A N 1
ATOM 648 C CA . ALA A 1 86 ? 6.811 7.768 -8.091 1.00 84.75 86 ALA A CA 1
ATOM 649 C C . ALA A 1 86 ? 7.177 6.343 -7.637 1.00 84.75 86 ALA A C 1
ATOM 651 O O . ALA A 1 86 ? 8.355 5.989 -7.556 1.00 84.75 86 ALA A O 1
ATOM 652 N N . SER A 1 87 ? 6.175 5.490 -7.405 1.00 85.69 87 SER A N 1
ATOM 653 C CA . SER A 1 87 ? 6.401 4.087 -7.025 1.00 85.69 87 SER A CA 1
ATOM 654 C C . SER A 1 87 ? 7.051 3.275 -8.155 1.00 85.69 87 SER A C 1
ATOM 656 O O . SER A 1 87 ? 7.939 2.456 -7.913 1.00 85.69 87 SER A O 1
ATOM 658 N N . MET A 1 88 ? 6.639 3.512 -9.404 1.00 90.44 88 MET A N 1
ATOM 659 C CA . MET A 1 88 ? 7.228 2.881 -10.588 1.00 90.44 88 MET A CA 1
ATOM 660 C C . MET A 1 88 ? 8.668 3.343 -10.840 1.00 90.44 88 MET A C 1
ATOM 662 O O . MET A 1 88 ? 9.504 2.521 -11.219 1.00 90.44 88 MET A O 1
ATOM 666 N N . LEU A 1 89 ? 8.975 4.621 -10.605 1.00 90.06 89 LEU A N 1
ATOM 667 C CA . LEU A 1 89 ? 10.337 5.156 -10.677 1.00 90.06 89 LEU A CA 1
ATOM 668 C C . LEU A 1 89 ? 11.231 4.542 -9.597 1.00 90.06 89 LEU A C 1
ATOM 670 O O . LEU A 1 89 ? 12.314 4.058 -9.907 1.00 90.06 89 LEU A O 1
ATOM 674 N N . ALA A 1 90 ? 10.748 4.437 -8.357 1.00 89.56 90 ALA A N 1
ATOM 675 C CA . ALA A 1 90 ? 11.494 3.777 -7.287 1.00 89.56 90 ALA A CA 1
ATOM 676 C C . ALA A 1 90 ? 11.792 2.298 -7.609 1.00 89.56 90 ALA A C 1
ATOM 678 O O . ALA A 1 90 ? 12.885 1.797 -7.338 1.00 89.56 90 ALA A O 1
ATOM 679 N N . ALA A 1 91 ? 10.838 1.589 -8.219 1.00 92.50 91 ALA A N 1
ATOM 680 C CA . ALA A 1 91 ? 11.044 0.214 -8.666 1.00 92.50 91 ALA A CA 1
ATOM 681 C C . ALA A 1 91 ? 12.061 0.112 -9.814 1.00 92.50 91 ALA A C 1
ATOM 683 O O . ALA A 1 91 ? 12.860 -0.827 -9.839 1.00 92.50 91 ALA A O 1
ATOM 684 N N . LEU A 1 92 ? 12.046 1.068 -10.745 1.00 94.56 92 LEU A N 1
ATOM 685 C CA . LEU A 1 92 ? 13.029 1.173 -11.821 1.00 94.56 92 LEU A CA 1
ATOM 686 C C . LEU A 1 92 ? 14.441 1.371 -11.259 1.00 94.56 92 LEU A C 1
ATOM 688 O O . LEU A 1 92 ? 15.326 0.572 -11.571 1.00 94.56 92 LEU A O 1
ATOM 692 N N . ASP A 1 93 ? 14.627 2.362 -10.387 1.00 95.62 93 ASP A N 1
ATOM 693 C CA . ASP A 1 93 ? 15.913 2.665 -9.749 1.00 95.62 93 ASP A CA 1
ATOM 694 C C . ASP A 1 93 ? 16.438 1.454 -8.972 1.00 95.62 93 ASP A C 1
ATOM 696 O O . ASP A 1 93 ? 17.593 1.044 -9.114 1.00 95.62 93 ASP A O 1
ATOM 700 N N . TYR A 1 94 ? 15.566 0.807 -8.194 1.00 95.75 94 TYR A N 1
ATOM 701 C CA . TYR A 1 94 ? 15.932 -0.391 -7.449 1.00 95.75 94 TYR A CA 1
ATOM 702 C C . TYR A 1 94 ? 16.348 -1.549 -8.367 1.00 95.75 94 TYR A C 1
ATOM 704 O O . TYR A 1 94 ? 17.336 -2.234 -8.095 1.00 95.75 94 TYR A O 1
ATOM 712 N N . ALA A 1 95 ? 15.625 -1.775 -9.467 1.00 96.12 95 ALA A N 1
ATOM 713 C CA . ALA A 1 95 ? 15.982 -2.800 -10.441 1.00 96.12 95 ALA A CA 1
ATOM 714 C C . ALA A 1 95 ? 17.343 -2.507 -11.098 1.00 96.12 95 ALA A C 1
ATOM 716 O O . ALA A 1 95 ? 18.154 -3.423 -11.242 1.00 96.12 95 ALA A O 1
ATOM 717 N N . GLN A 1 96 ? 17.636 -1.245 -11.428 1.00 95.88 96 GLN A N 1
ATOM 718 C CA . GLN A 1 96 ? 18.935 -0.832 -11.970 1.00 95.88 96 GLN A CA 1
ATOM 719 C C . GLN A 1 96 ? 20.081 -1.091 -10.986 1.00 95.88 96 GLN A C 1
ATOM 721 O O . GLN A 1 96 ? 21.090 -1.682 -11.368 1.00 95.88 96 GLN A O 1
ATOM 726 N N . VAL A 1 97 ? 19.907 -0.739 -9.706 1.00 96.62 97 VAL A N 1
ATOM 727 C CA . VAL A 1 97 ? 20.892 -1.026 -8.644 1.00 96.62 97 VAL A CA 1
ATOM 728 C C . VAL A 1 97 ? 21.167 -2.530 -8.518 1.00 96.62 97 VAL A C 1
ATOM 730 O O . VAL A 1 97 ? 22.286 -2.939 -8.218 1.00 96.62 97 VAL A O 1
ATOM 733 N N . GLN A 1 98 ? 20.169 -3.368 -8.794 1.00 94.00 98 GLN A N 1
ATOM 734 C CA . GLN A 1 98 ? 20.292 -4.828 -8.787 1.00 94.00 98 GLN A CA 1
ATOM 735 C C . GLN A 1 98 ? 20.859 -5.418 -10.095 1.00 94.00 98 GLN A C 1
ATOM 737 O O . GLN A 1 98 ? 20.896 -6.644 -10.245 1.00 94.00 98 GLN A O 1
ATOM 742 N N . GLY A 1 99 ? 21.297 -4.575 -11.034 1.00 95.75 99 GLY A N 1
ATOM 743 C CA . GLY A 1 99 ? 21.900 -4.986 -12.302 1.00 95.75 99 GLY A CA 1
ATOM 744 C C . GLY A 1 99 ? 20.892 -5.389 -13.379 1.00 95.75 99 GLY A C 1
ATOM 745 O O . GLY A 1 99 ? 21.218 -6.219 -14.227 1.00 95.75 99 GLY A O 1
ATOM 746 N N . ALA A 1 100 ? 19.666 -4.861 -13.340 1.00 97.31 100 ALA A N 1
ATOM 747 C CA . ALA A 1 100 ? 18.691 -5.093 -14.402 1.00 97.31 100 ALA A CA 1
ATOM 748 C C . ALA A 1 100 ? 19.100 -4.417 -15.721 1.00 97.31 100 ALA A C 1
ATOM 750 O O . ALA A 1 100 ? 19.627 -3.303 -15.724 1.00 97.31 100 ALA A O 1
ATOM 751 N N . SER A 1 101 ? 18.791 -5.065 -16.843 1.00 97.19 101 SER A N 1
ATOM 752 C CA . SER A 1 101 ? 18.848 -4.474 -18.180 1.00 97.19 101 SER A CA 1
ATOM 753 C C . SER A 1 101 ? 17.450 -4.125 -18.684 1.00 97.19 101 SER A C 1
ATOM 755 O O . SER A 1 101 ? 16.455 -4.751 -18.304 1.00 97.19 101 SER A O 1
ATOM 757 N N . PHE A 1 102 ? 17.385 -3.115 -19.552 1.00 97.12 102 PHE A N 1
ATOM 758 C CA . PHE A 1 102 ? 16.140 -2.593 -20.098 1.00 97.12 102 PHE A CA 1
ATOM 759 C C . PHE A 1 102 ? 16.225 -2.458 -21.612 1.00 97.12 102 PHE A C 1
ATOM 761 O O . PHE A 1 102 ? 17.213 -1.955 -22.142 1.00 97.12 102 PHE A O 1
ATOM 768 N N . GLU A 1 103 ? 15.162 -2.873 -22.289 1.00 95.94 103 GLU A N 1
ATOM 769 C CA . GLU A 1 103 ? 14.993 -2.749 -23.736 1.00 95.94 103 GLU A CA 1
ATOM 770 C C . GLU A 1 103 ? 13.585 -2.233 -24.028 1.00 95.94 103 GLU A C 1
ATOM 772 O O . GLU A 1 103 ? 12.642 -2.577 -23.316 1.00 95.94 103 GLU A O 1
ATOM 777 N N . ALA A 1 104 ? 13.415 -1.417 -25.065 1.00 92.75 104 ALA A N 1
ATOM 778 C CA . ALA A 1 104 ? 12.096 -0.980 -25.508 1.00 92.75 104 ALA A CA 1
ATOM 779 C C . ALA A 1 104 ? 11.925 -1.169 -27.012 1.00 92.75 104 ALA A C 1
ATOM 781 O O . ALA A 1 104 ? 12.859 -0.994 -27.793 1.00 92.75 104 ALA A O 1
ATOM 782 N N . ASN A 1 105 ? 10.698 -1.495 -27.398 1.00 88.56 105 ASN A N 1
ATOM 783 C CA . ASN A 1 105 ? 10.196 -1.386 -28.761 1.00 88.56 105 ASN A CA 1
ATOM 784 C C . ASN A 1 105 ? 9.024 -0.391 -28.794 1.00 88.56 105 ASN A C 1
ATOM 786 O O . ASN A 1 105 ? 8.620 0.122 -27.751 1.00 88.56 105 ASN A O 1
ATOM 790 N N . ASP A 1 106 ? 8.451 -0.153 -29.976 1.00 82.25 106 ASP A N 1
ATOM 791 C CA . ASP A 1 106 ? 7.439 0.889 -30.227 1.00 82.25 106 ASP A CA 1
ATOM 792 C C . ASP A 1 106 ? 6.208 0.869 -29.297 1.00 82.25 106 ASP A C 1
ATOM 794 O O . ASP A 1 106 ? 5.436 1.827 -29.286 1.00 82.25 106 ASP A O 1
ATOM 798 N N . ARG A 1 107 ? 5.969 -0.216 -28.545 1.00 87.31 107 ARG A N 1
ATOM 799 C CA . ARG A 1 107 ? 4.795 -0.357 -27.663 1.00 87.31 107 ARG A CA 1
ATOM 800 C C . ARG A 1 107 ? 5.077 -0.965 -26.292 1.00 87.31 107 ARG A C 1
ATOM 802 O O . ARG A 1 107 ? 4.154 -1.074 -25.488 1.00 87.31 107 ARG A O 1
ATOM 809 N N . THR A 1 108 ? 6.306 -1.400 -26.027 1.00 94.06 108 THR A N 1
ATOM 810 C CA . THR A 1 108 ? 6.597 -2.221 -24.848 1.00 94.06 108 THR A CA 1
ATOM 811 C C . THR A 1 108 ? 8.024 -2.029 -24.375 1.00 94.06 108 THR A C 1
ATOM 813 O O . THR A 1 108 ? 8.970 -2.097 -25.154 1.00 94.06 108 THR A O 1
ATOM 816 N N . ALA A 1 109 ? 8.162 -1.883 -23.067 1.00 96.69 109 ALA A N 1
ATOM 817 C CA . ALA A 1 109 ? 9.401 -1.997 -22.332 1.00 96.69 109 ALA A CA 1
ATOM 818 C C . ALA A 1 109 ? 9.574 -3.424 -21.800 1.00 96.69 109 ALA A C 1
ATOM 820 O O . ALA A 1 109 ? 8.613 -4.084 -21.393 1.00 96.69 109 ALA A O 1
ATOM 821 N N . VAL A 1 110 ? 10.816 -3.880 -21.765 1.00 97.44 110 VAL A N 1
ATOM 822 C CA . VAL A 1 110 ? 11.247 -5.170 -21.240 1.00 97.44 110 VAL A CA 1
ATOM 823 C C . VAL A 1 110 ? 12.308 -4.912 -20.181 1.00 97.44 110 VAL A C 1
ATOM 825 O O . VAL A 1 110 ? 13.251 -4.165 -20.419 1.00 97.44 110 VAL A O 1
ATOM 828 N N . CYS A 1 111 ? 12.147 -5.524 -19.012 1.00 97.75 111 CYS A N 1
ATOM 829 C CA . CYS A 1 111 ? 13.130 -5.527 -17.935 1.00 97.75 111 CYS A CA 1
ATOM 830 C C . CYS A 1 111 ? 13.617 -6.958 -17.725 1.00 97.75 111 CYS A C 1
ATOM 832 O O . CYS A 1 111 ? 12.794 -7.866 -17.572 1.00 97.75 111 CYS A O 1
ATOM 834 N N . THR A 1 112 ? 14.936 -7.148 -17.701 1.00 97.69 112 THR A N 1
ATOM 835 C CA . THR A 1 112 ? 15.571 -8.430 -17.384 1.00 97.69 112 THR A CA 1
ATOM 836 C C . THR A 1 112 ? 16.484 -8.276 -16.173 1.00 97.69 112 THR A C 1
ATOM 838 O O . THR A 1 112 ? 17.407 -7.471 -16.184 1.00 97.69 112 THR A O 1
ATOM 841 N N . ILE A 1 113 ? 16.255 -9.066 -15.124 1.00 96.81 113 ILE A N 1
ATOM 842 C CA . ILE A 1 113 ? 17.021 -9.040 -13.871 1.00 96.81 113 ILE A CA 1
ATOM 843 C C . ILE A 1 113 ? 17.277 -10.466 -13.389 1.00 96.81 113 ILE A C 1
ATOM 845 O O . ILE A 1 113 ? 16.343 -11.242 -13.214 1.00 96.81 113 ILE A O 1
ATOM 849 N N . LYS A 1 114 ? 18.549 -10.833 -13.177 1.00 94.50 114 LYS A N 1
ATOM 850 C CA . LYS A 1 114 ? 18.952 -12.176 -12.698 1.00 94.50 114 LYS A CA 1
ATOM 851 C C . LYS A 1 114 ? 18.286 -13.330 -13.481 1.00 94.50 114 LYS A C 1
ATOM 853 O O . LYS A 1 114 ? 17.868 -14.323 -12.899 1.00 94.50 114 LYS A O 1
ATOM 858 N N . GLY A 1 115 ? 18.158 -13.179 -14.804 1.00 92.94 115 GLY A N 1
ATOM 859 C CA . GLY A 1 115 ? 17.528 -14.167 -15.694 1.00 92.94 115 GLY A CA 1
ATOM 860 C C . GLY A 1 115 ? 15.993 -14.141 -15.736 1.00 92.94 115 GLY A C 1
ATOM 861 O O . GLY A 1 115 ? 15.399 -14.888 -16.507 1.00 92.94 115 GLY A O 1
ATOM 862 N N . VAL A 1 116 ? 15.340 -13.277 -14.954 1.00 96.19 116 VAL A N 1
ATOM 863 C CA . VAL A 1 116 ? 13.887 -13.071 -14.977 1.00 96.19 116 VAL A CA 1
ATOM 864 C C . VAL A 1 116 ? 13.544 -11.914 -15.904 1.00 96.19 116 VAL A C 1
ATOM 866 O O . VAL A 1 116 ? 14.044 -10.808 -15.712 1.00 96.19 116 VAL A O 1
ATOM 869 N N . THR A 1 117 ? 12.636 -12.148 -16.852 1.00 96.62 117 THR A N 1
ATOM 870 C CA . THR A 1 117 ? 12.168 -11.126 -17.799 1.00 96.62 117 THR A CA 1
ATOM 871 C C . THR A 1 117 ? 10.697 -10.770 -17.573 1.00 96.62 117 THR A C 1
ATOM 873 O O . THR A 1 117 ? 9.835 -11.640 -17.371 1.00 96.62 117 THR A O 1
ATOM 876 N N . ALA A 1 118 ? 10.374 -9.478 -17.633 1.00 97.50 118 ALA A N 1
ATOM 877 C CA . ALA A 1 118 ? 9.001 -8.985 -17.633 1.00 97.50 118 ALA A CA 1
ATOM 878 C C . ALA A 1 118 ? 8.797 -7.808 -18.591 1.00 97.50 118 ALA A C 1
ATOM 880 O O . ALA A 1 118 ? 9.725 -7.067 -18.896 1.00 97.50 118 ALA A O 1
ATOM 881 N N . HIS A 1 119 ? 7.550 -7.648 -19.033 1.00 97.06 119 HIS A N 1
ATOM 882 C CA . HIS A 1 119 ? 7.133 -6.626 -19.988 1.00 97.06 119 HIS A CA 1
ATOM 883 C C . HIS A 1 119 ? 6.184 -5.629 -19.325 1.00 97.06 119 HIS A C 1
ATOM 885 O O . HIS A 1 119 ? 5.356 -6.030 -18.503 1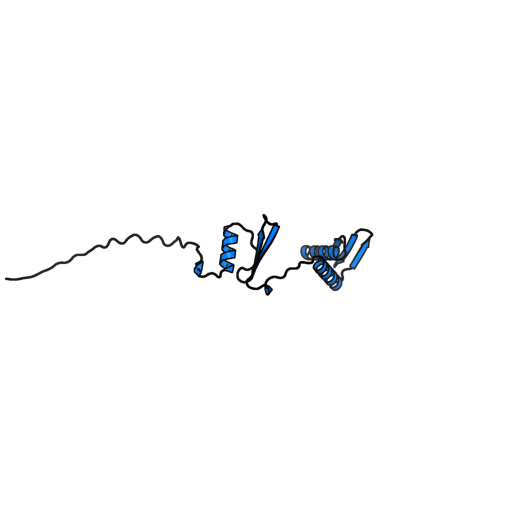.00 97.06 119 HIS A O 1
ATOM 891 N N . GLY A 1 120 ? 6.250 -4.369 -19.737 1.00 95.00 120 GLY A N 1
ATOM 892 C CA . GLY A 1 120 ? 5.332 -3.299 -19.349 1.00 95.00 120 GLY A CA 1
ATOM 893 C C . GLY A 1 120 ? 5.205 -2.257 -20.458 1.00 95.00 120 GLY A C 1
ATOM 894 O O . GLY A 1 120 ? 5.977 -2.272 -21.411 1.00 95.00 120 GLY A O 1
ATOM 895 N N . HIS A 1 121 ? 4.241 -1.349 -20.353 1.00 94.00 121 HIS A N 1
ATOM 896 C CA . HIS A 1 121 ? 4.108 -0.217 -21.275 1.00 94.00 121 HIS A CA 1
ATOM 897 C C . HIS A 1 121 ? 5.211 0.823 -21.037 1.00 94.00 121 HIS A C 1
ATOM 899 O O . HIS A 1 121 ? 5.616 1.524 -21.959 1.00 94.00 121 HIS A O 1
ATOM 905 N N . THR A 1 122 ? 5.727 0.892 -19.807 1.00 93.50 122 THR A N 1
ATOM 906 C CA . THR A 1 122 ? 6.850 1.745 -19.401 1.00 93.50 122 THR A CA 1
ATOM 907 C C . THR A 1 122 ? 7.953 0.909 -18.750 1.00 93.50 122 THR A C 1
ATOM 909 O O . THR A 1 122 ? 7.714 -0.215 -18.293 1.00 93.50 122 THR A O 1
ATOM 912 N N . TYR A 1 123 ? 9.171 1.454 -18.662 1.00 94.88 123 TYR A N 1
ATOM 913 C CA . TYR A 1 123 ? 10.271 0.787 -17.953 1.00 94.88 123 TYR A CA 1
ATOM 914 C C . TYR A 1 123 ? 9.957 0.540 -16.477 1.00 94.88 123 TYR A C 1
ATOM 916 O O . TYR A 1 123 ? 10.297 -0.522 -15.962 1.00 94.88 123 TYR A O 1
ATOM 924 N N . GLY A 1 124 ? 9.268 1.474 -15.817 1.00 94.56 124 GLY A N 1
ATOM 925 C CA . GLY A 1 124 ? 8.835 1.308 -14.431 1.00 94.56 124 GLY A CA 1
ATOM 926 C C . GLY A 1 124 ? 7.863 0.140 -14.265 1.00 94.56 124 GLY A C 1
ATOM 927 O O . GLY A 1 124 ? 8.059 -0.706 -13.397 1.00 94.56 124 GLY A O 1
ATOM 928 N N . GLU A 1 125 ? 6.876 0.008 -15.157 1.00 94.81 125 GLU A N 1
ATOM 929 C CA . GLU A 1 125 ? 5.953 -1.133 -15.130 1.00 94.81 125 GLU A CA 1
ATOM 930 C C . GLU A 1 125 ? 6.687 -2.464 -15.370 1.00 94.81 125 GLU A C 1
ATOM 932 O O . GLU A 1 125 ? 6.462 -3.446 -14.653 1.00 94.81 125 GLU A O 1
ATOM 937 N N . ALA A 1 126 ? 7.598 -2.501 -16.348 1.00 96.56 126 ALA A N 1
ATOM 938 C CA . ALA A 1 126 ? 8.420 -3.677 -16.614 1.00 96.56 126 ALA A CA 1
ATOM 939 C C . ALA A 1 126 ? 9.298 -4.039 -15.399 1.00 96.56 126 ALA A C 1
ATOM 941 O O . ALA A 1 126 ? 9.387 -5.216 -15.044 1.00 96.56 126 ALA A O 1
ATOM 942 N N . ALA A 1 127 ? 9.885 -3.044 -14.721 1.00 97.19 127 ALA A N 1
ATOM 943 C CA . ALA A 1 127 ? 10.695 -3.222 -13.517 1.00 97.19 127 ALA A CA 1
ATOM 944 C C . ALA A 1 127 ? 9.885 -3.794 -12.346 1.00 97.19 127 ALA A C 1
ATOM 946 O O . ALA A 1 127 ? 10.289 -4.805 -11.771 1.00 97.19 127 ALA A O 1
ATOM 947 N N . VAL A 1 128 ? 8.719 -3.212 -12.026 1.00 96.25 128 VAL A N 1
ATOM 948 C CA . VAL A 1 128 ? 7.827 -3.709 -10.959 1.00 96.25 128 VAL A CA 1
ATOM 949 C C . VAL A 1 128 ? 7.486 -5.179 -11.195 1.00 96.25 128 VAL A C 1
ATOM 951 O O . VAL A 1 128 ? 7.618 -6.009 -10.294 1.00 96.25 128 VAL A O 1
ATOM 954 N N . ARG A 1 129 ? 7.097 -5.526 -12.427 1.00 96.50 129 ARG A N 1
ATOM 955 C CA . ARG A 1 129 ? 6.735 -6.902 -12.788 1.00 96.50 129 ARG A CA 1
ATOM 956 C C . ARG A 1 129 ? 7.930 -7.853 -12.719 1.00 96.50 129 ARG A C 1
ATOM 958 O O . ARG A 1 129 ? 7.769 -8.978 -12.251 1.00 96.50 129 ARG A O 1
ATOM 965 N N . ALA A 1 130 ? 9.115 -7.432 -13.161 1.00 97.12 130 ALA A N 1
ATOM 966 C CA . ALA A 1 130 ? 10.323 -8.256 -13.101 1.00 97.12 130 ALA A CA 1
ATOM 967 C C . ALA A 1 130 ? 10.747 -8.526 -11.648 1.00 97.12 130 ALA A C 1
ATOM 969 O O . ALA A 1 130 ? 11.007 -9.673 -11.286 1.00 97.12 130 ALA A O 1
ATOM 970 N N . LEU A 1 131 ? 10.726 -7.497 -10.795 1.00 96.12 131 LEU A N 1
ATOM 971 C CA . LEU A 1 131 ? 11.007 -7.610 -9.362 1.00 96.12 131 LEU A CA 1
ATOM 972 C C . LEU A 1 131 ? 9.998 -8.512 -8.645 1.00 96.12 131 LEU A C 1
ATOM 974 O O . LEU A 1 131 ? 10.391 -9.338 -7.821 1.00 96.12 131 LEU A O 1
ATOM 978 N N . ALA A 1 132 ? 8.709 -8.382 -8.969 1.00 96.00 132 ALA A N 1
ATOM 979 C CA . ALA A 1 132 ? 7.670 -9.245 -8.421 1.00 96.00 132 ALA A CA 1
ATOM 980 C C . ALA A 1 132 ? 7.898 -10.712 -8.813 1.00 96.00 132 ALA A C 1
ATOM 982 O O . ALA A 1 132 ? 7.912 -11.579 -7.942 1.00 96.00 132 ALA A O 1
ATOM 983 N N . LYS A 1 133 ? 8.156 -10.990 -10.101 1.00 96.44 133 LYS A N 1
ATOM 984 C CA . LYS A 1 133 ? 8.481 -12.345 -10.574 1.00 96.44 133 LYS A CA 1
ATOM 985 C C . LYS A 1 133 ? 9.692 -12.923 -9.847 1.00 96.44 133 LYS A C 1
ATOM 987 O O . LYS A 1 133 ? 9.609 -14.046 -9.372 1.00 96.44 133 LYS A O 1
ATOM 992 N N . LEU A 1 134 ? 10.768 -12.147 -9.714 1.00 94.62 134 LEU A N 1
ATOM 993 C CA . LEU A 1 134 ? 11.990 -12.576 -9.034 1.00 94.62 134 LEU A CA 1
ATOM 994 C C . LEU A 1 134 ? 11.725 -12.987 -7.576 1.00 94.62 134 LEU A C 1
ATOM 996 O O . LEU A 1 134 ? 12.235 -14.012 -7.130 1.00 94.62 134 LEU A O 1
ATOM 1000 N N . LYS A 1 135 ? 10.911 -12.216 -6.841 1.00 92.69 135 LYS A N 1
ATOM 1001 C CA . LYS A 1 135 ? 10.544 -12.530 -5.448 1.00 92.69 135 LYS A CA 1
ATOM 1002 C C . LYS A 1 135 ? 9.638 -13.753 -5.318 1.00 92.69 135 LYS A C 1
ATOM 1004 O O . LYS A 1 135 ? 9.710 -14.432 -4.306 1.00 92.69 135 LYS A O 1
ATOM 1009 N N . LEU A 1 136 ? 8.782 -14.006 -6.305 1.00 92.31 136 LEU A N 1
ATOM 1010 C CA . LEU A 1 136 ? 7.870 -15.154 -6.306 1.00 92.31 136 LEU A CA 1
ATOM 1011 C C . LEU A 1 136 ? 8.532 -16.448 -6.802 1.00 92.31 136 LEU A C 1
ATOM 1013 O O . LEU A 1 136 ? 7.992 -17.526 -6.576 1.00 92.31 136 LEU A O 1
ATOM 1017 N N . SER A 1 137 ? 9.666 -16.349 -7.499 1.00 84.00 137 SER A N 1
ATOM 1018 C CA . SER A 1 137 ? 10.445 -17.491 -7.992 1.00 84.00 137 SER A CA 1
ATOM 1019 C C . SER A 1 137 ? 11.628 -17.882 -7.099 1.00 84.00 137 SER A C 1
ATOM 1021 O O . SER A 1 137 ? 12.341 -18.821 -7.447 1.00 84.00 137 SER A O 1
ATOM 1023 N N . SER A 1 138 ? 11.882 -17.126 -6.026 1.00 61.06 138 SER A N 1
ATOM 1024 C CA . SER A 1 138 ? 12.942 -17.382 -5.036 1.00 61.06 138 SER A CA 1
ATOM 1025 C C . SER A 1 138 ? 12.379 -18.145 -3.844 1.00 61.06 138 SER A C 1
ATOM 1027 O O . SER A 1 138 ? 13.092 -19.036 -3.340 1.00 61.06 138 SER A O 1
#

Sequence (138 aa):
MTRLEDKMRTSVSETAPKPPPGIASQTADVESLDILEVLFLLCKKDGLEVAGDPSRAFAHFDLETGKLRVYARDTTAVDVASDPEASMLAALDYAQVQGASFEANDRTAVCTIKGVTAHGHTYGEAAVRALAKLKLSS

Foldseek 3Di:
DDDDDDDDDDDDDDDDDDPDPDCPPPPPVLVPDDPLVNVVVVCVVVVFDKDDDSVAKIWTQDPVVRDIDIDGPDPVSDDDPPDPVVVLVVLLVVQVVQVWDWDDDPQWIWIAGPNFIAIDSDSSRRSVVSVVVVVVVD